Protein AF-A0A133VNL1-F1 (afdb_monomer)

Structure (mmCIF, N/CA/C/O backbone):
data_AF-A0A133VNL1-F1
#
_entry.id   AF-A0A133VNL1-F1
#
loop_
_atom_site.group_PDB
_atom_site.id
_atom_site.type_symbol
_atom_site.label_atom_id
_atom_site.label_alt_id
_atom_site.label_comp_id
_atom_site.label_asym_id
_atom_site.label_entity_id
_atom_site.label_seq_id
_atom_site.pdbx_PDB_ins_code
_atom_site.Cartn_x
_atom_site.Cartn_y
_atom_site.Cartn_z
_atom_site.occupancy
_atom_site.B_iso_or_equiv
_atom_site.auth_seq_id
_atom_site.auth_comp_id
_atom_site.auth_asym_id
_atom_site.auth_atom_id
_atom_site.pdbx_PDB_model_num
ATOM 1 N N . PRO A 1 1 ? 0.279 -0.899 -24.024 1.00 41.75 1 PRO A N 1
ATOM 2 C CA . PRO A 1 1 ? 0.258 0.396 -23.293 1.00 41.75 1 PRO A CA 1
ATOM 3 C C . PRO A 1 1 ? 1.659 1.024 -23.299 1.00 41.75 1 PRO A C 1
ATOM 5 O O . PRO A 1 1 ? 2.573 0.430 -22.749 1.00 41.75 1 PRO A O 1
ATOM 8 N N . LYS A 1 2 ? 1.846 2.166 -23.974 1.00 50.94 2 LYS A N 1
ATOM 9 C CA . LYS A 1 2 ? 3.178 2.744 -24.231 1.00 50.94 2 LYS A CA 1
ATOM 10 C C . LYS A 1 2 ? 3.803 3.305 -22.942 1.00 50.94 2 LYS A C 1
ATOM 12 O O . LYS A 1 2 ? 3.209 4.191 -22.327 1.00 50.94 2 LYS A O 1
ATOM 17 N N . GLY A 1 3 ? 4.975 2.804 -22.541 1.00 67.00 3 GLY A N 1
ATOM 18 C CA . GLY A 1 3 ? 5.764 3.376 -21.443 1.00 67.00 3 GLY A CA 1
ATOM 19 C C . GLY A 1 3 ? 6.794 2.412 -20.838 1.00 67.00 3 GLY A C 1
ATOM 20 O O . GLY A 1 3 ? 6.399 1.431 -20.219 1.00 67.00 3 GLY A O 1
ATOM 21 N N . PHE A 1 4 ? 8.091 2.735 -20.909 1.00 74.38 4 PHE A N 1
ATOM 22 C CA . PHE A 1 4 ? 9.217 1.918 -20.419 1.00 74.38 4 PHE A CA 1
ATOM 23 C C . PHE A 1 4 ? 9.026 1.426 -18.979 1.00 74.38 4 PHE A C 1
ATOM 25 O O . PHE A 1 4 ? 9.258 0.260 -18.698 1.00 74.38 4 PHE A O 1
ATOM 32 N N . ILE A 1 5 ? 8.554 2.283 -18.060 1.00 75.81 5 ILE A N 1
ATOM 33 C CA . ILE A 1 5 ? 8.345 1.887 -16.652 1.00 75.81 5 ILE A CA 1
ATOM 34 C C . ILE A 1 5 ? 7.278 0.799 -16.537 1.00 75.81 5 ILE A C 1
ATOM 36 O O . ILE A 1 5 ? 7.427 -0.095 -15.715 1.00 75.81 5 ILE A O 1
ATOM 40 N N . LYS A 1 6 ? 6.196 0.884 -17.321 1.00 78.62 6 LYS A N 1
ATOM 41 C CA . LYS A 1 6 ? 5.112 -0.103 -17.266 1.00 78.62 6 LYS A CA 1
ATOM 42 C C . LYS A 1 6 ? 5.580 -1.452 -17.799 1.00 78.62 6 LYS A C 1
ATOM 44 O O . LYS A 1 6 ? 5.283 -2.469 -17.190 1.00 78.62 6 LYS A O 1
ATOM 49 N N . GLU A 1 7 ? 6.314 -1.436 -18.907 1.00 79.38 7 GLU A N 1
ATOM 50 C CA . GLU A 1 7 ? 6.841 -2.648 -19.540 1.00 79.38 7 GLU A CA 1
ATOM 51 C C . GLU A 1 7 ? 7.913 -3.306 -18.666 1.00 79.38 7 GLU A C 1
ATOM 53 O O . GLU A 1 7 ? 7.772 -4.470 -18.313 1.00 79.38 7 GLU A O 1
ATOM 58 N N . TRP A 1 8 ? 8.893 -2.537 -18.180 1.00 85.56 8 TRP A N 1
ATOM 59 C CA . TRP A 1 8 ? 9.878 -3.037 -17.218 1.00 85.56 8 TRP A CA 1
ATOM 60 C C . TRP A 1 8 ? 9.223 -3.578 -15.944 1.00 85.56 8 TRP A C 1
ATOM 62 O O . TRP A 1 8 ? 9.607 -4.637 -15.458 1.00 85.56 8 TRP A O 1
ATOM 72 N N . LEU A 1 9 ? 8.228 -2.868 -15.396 1.00 86.62 9 LEU A N 1
ATOM 73 C CA . LEU A 1 9 ? 7.527 -3.333 -14.206 1.00 86.62 9 LEU A CA 1
ATOM 74 C C . LEU A 1 9 ? 6.887 -4.690 -14.481 1.00 86.62 9 LEU A C 1
ATOM 76 O O . LEU A 1 9 ? 7.091 -5.601 -13.698 1.00 86.62 9 LEU A O 1
ATOM 80 N N . ARG A 1 10 ? 6.169 -4.845 -15.593 1.00 85.25 10 ARG A N 1
ATOM 81 C CA . ARG A 1 10 ? 5.532 -6.108 -15.975 1.00 85.25 10 ARG A CA 1
ATOM 82 C C . ARG A 1 10 ? 6.535 -7.259 -16.081 1.00 85.25 10 ARG A C 1
ATOM 84 O O . ARG A 1 10 ? 6.276 -8.331 -15.537 1.00 85.25 10 ARG A O 1
ATOM 91 N N . ASP A 1 11 ? 7.680 -7.014 -16.709 1.00 86.50 11 ASP A N 1
ATOM 92 C CA . ASP A 1 11 ? 8.710 -8.033 -16.922 1.00 86.50 11 ASP A CA 1
ATOM 93 C C . ASP A 1 11 ? 9.431 -8.417 -15.616 1.00 86.50 11 ASP A C 1
ATOM 95 O O . ASP A 1 11 ? 9.677 -9.597 -15.357 1.00 86.50 11 ASP A O 1
ATOM 99 N N . SER A 1 12 ? 9.734 -7.439 -14.755 1.00 87.25 12 SER A N 1
ATOM 100 C CA . SER A 1 12 ? 10.480 -7.665 -13.508 1.00 87.25 12 SER A CA 1
ATOM 101 C C . SER A 1 12 ? 9.595 -8.023 -12.306 1.00 87.25 12 SER A C 1
ATOM 103 O O . SER A 1 12 ? 10.086 -8.642 -11.359 1.00 87.25 12 SER A O 1
ATOM 105 N N . PHE A 1 13 ? 8.302 -7.675 -12.304 1.00 89.81 13 PHE A N 1
ATOM 106 C CA . PHE A 1 13 ? 7.452 -7.726 -11.106 1.00 89.81 13 PHE A CA 1
ATOM 107 C C . PHE A 1 13 ? 7.367 -9.122 -10.498 1.00 89.81 13 PHE A C 1
ATOM 109 O O . PHE A 1 13 ? 7.667 -9.283 -9.320 1.00 89.81 13 PHE A O 1
ATOM 116 N N . MET A 1 14 ? 6.971 -10.134 -11.278 1.00 88.56 14 MET A N 1
ATOM 117 C CA . MET A 1 14 ? 6.769 -11.487 -10.740 1.00 88.56 14 MET A CA 1
ATOM 118 C C . MET A 1 14 ? 8.083 -12.138 -10.316 1.00 88.56 14 MET A C 1
ATOM 120 O O . MET A 1 14 ? 8.115 -12.854 -9.319 1.00 88.56 14 MET A O 1
ATOM 124 N N . LYS A 1 15 ? 9.174 -11.853 -11.035 1.00 89.31 15 LYS A N 1
ATOM 125 C CA . LYS A 1 15 ? 10.513 -12.330 -10.682 1.00 89.31 15 LYS A CA 1
ATOM 126 C C . LYS A 1 15 ? 10.922 -11.803 -9.305 1.00 89.31 15 LYS A C 1
ATOM 128 O O . LYS A 1 15 ? 11.225 -12.594 -8.418 1.00 89.31 15 LYS A O 1
ATOM 133 N N . VAL A 1 16 ? 10.860 -10.484 -9.117 1.00 88.19 16 VAL A N 1
ATOM 134 C CA . VAL A 1 16 ? 11.240 -9.844 -7.850 1.00 88.19 16 VAL A CA 1
ATOM 135 C C . VAL A 1 16 ? 10.249 -10.178 -6.739 1.00 88.19 16 VAL A C 1
ATOM 137 O O . VAL A 1 16 ? 10.651 -10.400 -5.601 1.00 88.19 16 VAL A O 1
ATOM 140 N N . TYR A 1 17 ? 8.955 -10.273 -7.047 1.00 88.38 17 TYR A N 1
ATOM 141 C CA . TYR A 1 17 ? 7.956 -10.684 -6.068 1.00 88.38 17 TYR A CA 1
ATOM 142 C C . TYR A 1 17 ? 8.258 -12.081 -5.532 1.00 88.38 17 TYR A C 1
ATOM 144 O O . TYR A 1 17 ? 8.319 -12.248 -4.319 1.00 88.38 17 TYR A O 1
ATOM 152 N N . ASN A 1 18 ? 8.496 -13.067 -6.399 1.00 86.50 18 ASN A N 1
ATOM 153 C CA . ASN A 1 18 ? 8.783 -14.440 -5.977 1.00 86.50 18 ASN A CA 1
ATOM 154 C C . ASN A 1 18 ? 10.075 -14.538 -5.156 1.00 86.50 18 ASN A C 1
ATOM 156 O O . ASN A 1 18 ? 10.116 -15.290 -4.185 1.00 86.50 18 ASN A O 1
ATOM 160 N N . GLU A 1 19 ? 11.094 -13.753 -5.507 1.00 85.62 19 GLU A N 1
ATOM 161 C CA . GLU A 1 19 ? 12.348 -13.674 -4.756 1.00 85.62 19 GLU A CA 1
ATOM 162 C C . GLU A 1 19 ? 12.134 -13.107 -3.345 1.00 85.62 19 GLU A C 1
ATOM 164 O O . GLU A 1 19 ? 12.573 -13.699 -2.363 1.00 85.62 19 GLU A O 1
ATOM 169 N N . VAL A 1 20 ? 11.409 -11.992 -3.224 1.00 83.38 20 VAL A N 1
ATOM 170 C CA . VAL A 1 20 ? 11.221 -11.292 -1.942 1.00 83.38 20 VAL A CA 1
ATOM 171 C C . VAL A 1 20 ? 10.161 -11.957 -1.055 1.00 83.38 20 VAL A C 1
ATOM 173 O O . VAL A 1 20 ? 10.221 -11.843 0.166 1.00 83.38 20 VAL A O 1
ATOM 176 N N . SER A 1 21 ? 9.189 -12.647 -1.650 1.00 79.44 21 SER A N 1
ATOM 177 C CA . SER A 1 21 ? 8.087 -13.310 -0.937 1.00 79.44 21 SER A CA 1
ATOM 178 C C . SER A 1 21 ? 8.338 -14.789 -0.633 1.00 79.44 21 SER A C 1
ATOM 180 O O . SER A 1 21 ? 7.431 -15.446 -0.127 1.00 79.44 21 SER A O 1
ATOM 182 N N . GLU A 1 22 ? 9.505 -15.346 -0.977 1.00 79.56 22 GLU A N 1
ATOM 183 C CA . GLU A 1 22 ? 9.747 -16.799 -0.966 1.00 79.56 22 GLU A CA 1
ATOM 184 C C . GLU A 1 22 ? 8.630 -17.584 -1.690 1.00 79.56 22 GLU A C 1
ATOM 186 O O . GLU A 1 22 ? 8.010 -18.494 -1.134 1.00 79.56 22 GLU A O 1
ATOM 191 N N . ASN A 1 23 ? 8.339 -17.210 -2.940 1.00 79.81 23 ASN A N 1
ATOM 192 C CA . ASN A 1 23 ? 7.229 -17.744 -3.746 1.00 79.81 23 ASN A CA 1
ATOM 193 C C . ASN A 1 23 ? 5.836 -17.552 -3.109 1.00 79.81 23 ASN A C 1
ATOM 195 O O . ASN A 1 23 ? 4.974 -18.427 -3.197 1.00 79.81 23 ASN A O 1
ATOM 199 N N . GLY A 1 24 ? 5.605 -16.404 -2.472 1.00 72.25 24 GLY A N 1
ATOM 200 C CA . GLY A 1 24 ? 4.315 -16.031 -1.888 1.00 72.25 24 GLY A CA 1
ATOM 201 C C . GLY A 1 24 ? 4.077 -16.545 -0.467 1.00 72.25 24 GLY A C 1
ATOM 202 O O . GLY A 1 24 ? 2.956 -16.435 0.024 1.00 72.25 24 GLY A O 1
ATOM 203 N N . ARG A 1 25 ? 5.097 -17.096 0.204 1.00 67.81 25 ARG A N 1
ATOM 204 C CA . ARG A 1 25 ? 5.016 -17.489 1.622 1.00 67.81 25 ARG A CA 1
ATOM 205 C C . ARG A 1 25 ? 5.015 -16.290 2.563 1.00 67.81 25 ARG A C 1
ATOM 207 O O . ARG A 1 25 ? 4.391 -16.348 3.617 1.00 67.81 25 ARG A O 1
ATOM 214 N N . LEU A 1 26 ? 5.723 -15.228 2.191 1.00 68.69 26 LEU A N 1
ATOM 215 C CA . LEU A 1 26 ? 5.883 -14.023 2.993 1.00 68.69 26 LEU A CA 1
ATOM 216 C C . LEU A 1 26 ? 5.160 -12.840 2.352 1.00 68.69 26 LEU A C 1
ATOM 218 O O . LEU A 1 26 ? 5.163 -12.650 1.133 1.00 68.69 26 LEU A O 1
ATOM 222 N N . THR A 1 27 ? 4.569 -11.999 3.194 1.00 71.31 27 THR A N 1
ATOM 223 C CA . THR A 1 27 ? 3.992 -10.723 2.772 1.00 71.31 27 THR A CA 1
ATOM 224 C C . THR A 1 27 ? 5.096 -9.737 2.410 1.00 71.31 27 THR A C 1
ATOM 226 O O . THR A 1 27 ? 6.066 -9.598 3.155 1.00 71.31 27 THR A O 1
ATOM 229 N N . VAL A 1 28 ? 4.929 -8.994 1.313 1.00 75.00 28 VAL A N 1
ATOM 230 C CA . VAL A 1 28 ? 5.943 -8.039 0.844 1.00 75.00 28 VAL A CA 1
ATOM 231 C C . VAL A 1 28 ? 5.443 -6.595 0.977 1.00 75.00 28 VAL A C 1
ATOM 233 O O . VAL A 1 28 ? 4.491 -6.208 0.292 1.00 75.00 28 VAL A O 1
ATOM 236 N N . PRO A 1 29 ? 6.087 -5.760 1.814 1.00 79.62 29 PRO A N 1
ATOM 237 C CA . PRO A 1 29 ? 5.811 -4.329 1.875 1.00 79.62 29 PRO A CA 1
ATOM 238 C C . PRO A 1 29 ? 6.309 -3.578 0.631 1.00 79.62 29 PRO A C 1
ATOM 240 O O . PRO A 1 29 ? 7.394 -3.839 0.112 1.00 79.62 29 PRO A O 1
ATOM 243 N N . MET A 1 30 ? 5.580 -2.541 0.222 1.00 81.12 30 MET A N 1
ATOM 244 C CA . MET A 1 30 ? 5.855 -1.699 -0.948 1.00 81.12 30 MET A CA 1
ATOM 245 C C . MET A 1 30 ? 7.229 -1.043 -0.871 1.00 81.12 30 MET A C 1
ATOM 247 O O . MET A 1 30 ? 7.927 -0.945 -1.875 1.00 81.12 30 MET A O 1
ATOM 251 N N . GLN A 1 31 ? 7.649 -0.619 0.320 1.00 76.88 31 GLN A N 1
ATOM 252 C CA . GLN A 1 31 ? 8.971 -0.037 0.513 1.00 76.88 31 GLN A CA 1
ATOM 253 C C . GLN A 1 31 ? 10.092 -1.063 0.316 1.00 76.88 31 GLN A C 1
ATOM 255 O O . GLN A 1 31 ? 11.094 -0.735 -0.315 1.00 76.88 31 GLN A O 1
ATOM 260 N N . GLN A 1 32 ? 9.921 -2.298 0.795 1.00 79.62 32 GLN A N 1
ATOM 261 C CA . GLN A 1 32 ? 10.887 -3.372 0.559 1.00 79.62 32 GLN A CA 1
ATOM 262 C C . GLN A 1 32 ? 10.936 -3.722 -0.930 1.00 79.62 32 GLN A C 1
ATOM 264 O O . GLN A 1 32 ? 12.015 -3.747 -1.518 1.00 79.62 32 GLN A O 1
ATOM 269 N N . PHE A 1 33 ? 9.768 -3.868 -1.558 1.00 86.88 33 PHE A 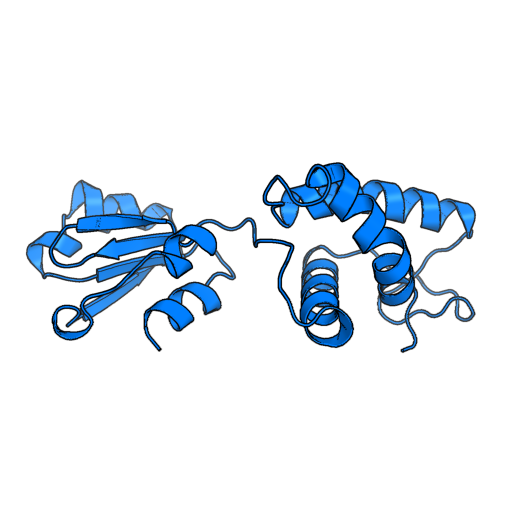N 1
ATOM 270 C CA . PHE A 1 33 ? 9.648 -4.103 -2.994 1.00 86.88 33 PHE A CA 1
ATOM 271 C C . PHE A 1 33 ? 10.333 -2.999 -3.816 1.00 86.88 33 PHE A C 1
ATOM 273 O O . PHE A 1 33 ? 11.117 -3.278 -4.718 1.00 86.88 33 PHE A O 1
ATOM 280 N N . TRP A 1 34 ? 10.125 -1.731 -3.450 1.00 85.00 34 TRP A N 1
ATOM 281 C CA . TRP A 1 34 ? 10.787 -0.578 -4.060 1.00 85.00 34 TRP A CA 1
ATOM 282 C C . TRP A 1 34 ? 12.313 -0.638 -3.952 1.00 85.00 34 TRP A C 1
ATOM 284 O O . TRP A 1 34 ? 13.005 -0.342 -4.928 1.00 85.00 34 TRP A O 1
ATOM 294 N N . TYR A 1 35 ? 12.856 -0.994 -2.786 1.00 84.38 35 TYR A N 1
ATOM 295 C CA . TYR A 1 35 ? 14.305 -1.036 -2.593 1.00 84.38 35 TYR A CA 1
ATOM 296 C C . TYR A 1 35 ? 14.991 -2.124 -3.416 1.00 84.38 35 TYR A C 1
ATOM 298 O O . TYR A 1 35 ? 16.134 -1.906 -3.807 1.00 84.38 35 TYR A O 1
ATOM 306 N N . VAL A 1 36 ? 14.305 -3.230 -3.716 1.00 87.81 36 VAL A N 1
ATOM 307 C CA . VAL A 1 36 ? 14.828 -4.305 -4.578 1.00 87.81 36 VAL A CA 1
ATOM 308 C C . VAL A 1 36 ? 14.648 -3.967 -6.059 1.00 87.81 36 VAL A C 1
ATOM 310 O O . VAL A 1 36 ? 15.569 -4.119 -6.857 1.00 87.81 36 VAL A O 1
ATOM 313 N N . MET A 1 37 ? 13.496 -3.406 -6.424 1.00 87.31 37 MET A N 1
ATOM 314 C CA . MET A 1 37 ? 13.192 -3.018 -7.803 1.00 87.31 37 MET A CA 1
ATOM 315 C C . MET A 1 37 ? 14.027 -1.823 -8.283 1.00 87.31 37 MET A C 1
ATOM 317 O O . MET A 1 37 ? 14.327 -1.693 -9.465 1.00 87.31 37 MET A O 1
ATOM 321 N N . ARG A 1 38 ? 14.421 -0.906 -7.394 1.00 84.56 38 ARG A N 1
ATOM 322 C CA . ARG A 1 38 ? 15.150 0.311 -7.784 1.00 84.56 38 ARG A CA 1
ATOM 323 C C . ARG A 1 38 ? 16.557 0.032 -8.353 1.00 84.56 38 ARG A C 1
ATOM 325 O O . ARG A 1 38 ? 16.909 0.702 -9.324 1.00 84.56 38 ARG A O 1
ATOM 332 N N . PRO A 1 39 ? 17.385 -0.857 -7.775 1.00 83.94 39 PRO A N 1
ATOM 333 C CA . PRO A 1 39 ? 18.624 -1.326 -8.396 1.00 83.94 39 PRO A CA 1
ATOM 334 C C . PRO A 1 39 ? 18.397 -2.014 -9.744 1.00 83.94 39 PRO A C 1
ATOM 336 O O . PRO A 1 39 ? 19.043 -1.620 -10.710 1.00 83.94 39 PRO A O 1
ATOM 339 N N . ASP A 1 40 ? 17.434 -2.937 -9.837 1.00 83.69 40 ASP A N 1
ATOM 340 C CA . ASP A 1 40 ? 17.088 -3.635 -11.089 1.00 83.69 40 ASP A CA 1
ATOM 341 C C . ASP A 1 40 ? 16.689 -2.645 -12.199 1.00 83.69 40 ASP A C 1
ATOM 343 O O . ASP A 1 40 ? 17.173 -2.715 -13.330 1.00 83.69 40 ASP A O 1
ATOM 347 N N . PHE A 1 41 ? 15.905 -1.621 -11.846 1.00 81.94 41 PHE A N 1
ATOM 348 C CA . PHE A 1 41 ? 15.566 -0.520 -12.747 1.00 81.94 41 PHE A CA 1
ATOM 349 C C . PHE A 1 41 ? 16.804 0.233 -13.243 1.00 81.94 41 PHE A C 1
ATOM 351 O O . PHE A 1 41 ? 16.866 0.632 -14.406 1.00 81.94 41 PHE A O 1
ATOM 358 N N . LYS A 1 42 ? 17.782 0.483 -12.360 1.00 78.00 42 LYS A N 1
ATOM 359 C CA . LYS A 1 42 ? 19.020 1.186 -12.721 1.00 78.00 42 LYS A CA 1
ATOM 360 C C . LYS A 1 42 ? 19.887 0.345 -13.652 1.00 78.00 42 LYS A C 1
ATOM 362 O O . LYS A 1 42 ? 20.347 0.887 -14.650 1.00 78.00 42 LYS A O 1
ATOM 367 N N . GLU A 1 43 ? 20.065 -0.941 -13.362 1.00 79.44 43 GLU A N 1
ATOM 368 C CA . GLU A 1 43 ? 20.847 -1.847 -14.209 1.00 79.44 43 GLU A CA 1
ATOM 369 C C . GLU A 1 43 ? 20.205 -1.982 -15.594 1.00 79.44 43 GLU A C 1
ATOM 371 O O . GLU A 1 43 ? 20.863 -1.801 -16.619 1.00 79.44 43 GLU A O 1
ATOM 376 N N . THR A 1 44 ? 18.888 -2.200 -15.628 1.00 75.00 44 THR A N 1
ATOM 377 C CA . THR A 1 44 ? 18.117 -2.252 -16.873 1.00 75.00 44 THR A CA 1
ATOM 378 C C . THR A 1 44 ? 18.286 -0.943 -17.648 1.00 75.00 44 THR A C 1
ATOM 380 O O . THR A 1 44 ? 18.615 -0.947 -18.830 1.00 75.00 44 THR A O 1
ATOM 383 N N . LYS A 1 45 ? 18.166 0.211 -16.982 1.00 70.50 45 LYS A N 1
ATOM 384 C CA . LYS A 1 45 ? 18.386 1.525 -17.603 1.00 70.50 45 LYS A CA 1
ATOM 385 C C . LYS A 1 45 ? 19.788 1.675 -18.211 1.00 70.50 45 LYS A C 1
ATOM 387 O O . LYS A 1 45 ? 19.904 2.216 -19.311 1.00 70.50 45 LYS A O 1
ATOM 392 N N . GLU A 1 46 ? 20.834 1.268 -17.497 1.00 69.94 46 GLU A N 1
ATOM 393 C CA . GLU A 1 46 ? 22.224 1.372 -17.958 1.00 69.94 46 GLU A CA 1
ATOM 394 C C . GLU A 1 46 ? 22.477 0.480 -19.173 1.00 69.94 46 GLU A C 1
ATOM 396 O O . GLU A 1 46 ? 23.046 0.947 -20.159 1.00 69.94 46 GLU A O 1
ATOM 401 N N . ARG A 1 47 ? 21.948 -0.750 -19.155 1.00 71.25 47 ARG A N 1
ATOM 402 C CA . ARG A 1 47 ? 22.044 -1.706 -20.266 1.00 71.25 47 ARG A CA 1
ATOM 403 C C . ARG A 1 47 ? 21.455 -1.164 -21.568 1.00 71.25 47 ARG A C 1
ATOM 405 O O . ARG A 1 47 ? 21.999 -1.418 -22.637 1.00 71.25 47 ARG A O 1
ATOM 412 N N . TYR A 1 48 ? 20.365 -0.407 -21.481 1.00 66.69 48 TYR A N 1
ATOM 413 C CA . TYR A 1 48 ? 19.691 0.146 -22.656 1.00 66.69 48 TYR A CA 1
ATOM 414 C C . TYR A 1 48 ? 20.136 1.580 -23.018 1.00 66.69 48 TYR A C 1
ATOM 416 O O . TYR A 1 48 ? 19.745 2.090 -24.064 1.00 66.69 48 TYR A O 1
ATOM 424 N N . GLY A 1 49 ? 21.011 2.215 -22.225 1.00 56.59 49 GLY A N 1
ATOM 425 C CA . GLY A 1 49 ? 21.731 3.436 -22.620 1.00 56.59 49 GLY A CA 1
ATOM 426 C C . GLY A 1 49 ? 20.927 4.740 -22.563 1.00 56.59 49 GLY A C 1
ATOM 427 O O . GLY A 1 49 ? 21.140 5.634 -23.384 1.00 56.59 49 GLY A O 1
ATOM 428 N N . TYR A 1 50 ? 20.002 4.885 -21.607 1.00 54.28 50 TYR A N 1
ATOM 429 C CA . TYR A 1 50 ? 18.991 5.941 -21.685 1.00 54.28 50 TYR A CA 1
ATOM 430 C C . TYR A 1 50 ? 18.852 6.893 -20.489 1.00 54.28 50 TYR A C 1
ATOM 432 O O . TYR A 1 50 ? 18.856 6.514 -19.318 1.00 54.28 50 TYR A O 1
ATOM 440 N N . LYS A 1 51 ? 18.600 8.167 -20.813 1.00 46.03 51 LYS A N 1
ATOM 441 C CA . LYS A 1 51 ? 18.005 9.182 -19.934 1.00 46.03 51 LYS A CA 1
ATOM 442 C C . LYS A 1 51 ? 16.502 9.174 -20.231 1.00 46.03 51 LYS A C 1
ATOM 444 O O . LYS A 1 51 ? 16.127 9.668 -21.281 1.00 46.03 51 LYS A O 1
ATOM 449 N N . TRP A 1 52 ? 15.651 8.637 -19.356 1.00 54.47 52 TRP A N 1
ATOM 450 C CA . TRP A 1 52 ? 14.231 8.366 -19.693 1.00 54.47 52 TRP A CA 1
ATOM 451 C C . TRP A 1 52 ? 13.235 8.905 -18.719 1.00 54.47 52 TRP A C 1
ATOM 453 O O . TRP A 1 52 ? 13.663 8.515 -17.647 1.00 54.47 52 TRP A O 1
ATOM 463 N N . SER A 1 53 ? 12.076 9.589 -19.064 1.00 43.06 53 SER A N 1
ATOM 464 C CA . SER A 1 53 ? 10.866 10.242 -18.396 1.00 43.06 53 SER A CA 1
ATOM 465 C C . SER A 1 53 ? 9.577 9.387 -18.321 1.00 43.06 53 SER A C 1
ATOM 467 O O . SER A 1 53 ? 9.415 8.471 -19.116 1.00 43.06 53 SER A O 1
ATOM 469 N N . CYS A 1 54 ? 8.616 9.692 -17.428 1.00 39.84 54 CYS A N 1
ATOM 470 C CA . CYS A 1 54 ? 7.472 8.823 -17.066 1.00 39.84 54 CYS A CA 1
ATOM 471 C C . CYS A 1 54 ? 6.562 8.346 -18.221 1.00 39.84 54 CYS A C 1
ATOM 473 O O . CYS A 1 54 ? 5.810 7.394 -18.017 1.00 39.84 54 CYS A O 1
ATOM 475 N N . ASN A 1 55 ? 6.627 9.000 -19.387 1.00 49.28 55 ASN A N 1
ATOM 476 C CA . ASN A 1 55 ? 5.794 8.752 -20.577 1.00 49.28 55 ASN A CA 1
ATOM 477 C C . ASN A 1 55 ? 6.591 8.215 -21.780 1.00 49.28 55 ASN A C 1
ATOM 479 O O . ASN A 1 55 ? 6.121 8.242 -22.914 1.00 49.28 55 ASN A O 1
ATOM 483 N N . SER A 1 56 ? 7.824 7.791 -21.549 1.00 53.09 56 SER A N 1
ATOM 484 C CA . SER A 1 56 ? 8.756 7.426 -22.608 1.00 53.09 56 SER A CA 1
ATOM 485 C C . SER A 1 56 ? 8.542 6.002 -23.115 1.00 53.09 56 SER A C 1
ATOM 487 O O . SER A 1 56 ? 8.358 5.107 -22.300 1.00 53.09 56 SER A O 1
ATOM 489 N N . SER A 1 57 ? 8.607 5.773 -24.428 1.00 54.00 57 SER A N 1
ATOM 490 C CA . SER A 1 57 ? 8.675 4.425 -25.031 1.00 54.00 57 SER A CA 1
ATOM 491 C C . SER A 1 57 ? 10.127 4.043 -25.324 1.00 54.00 57 SER A C 1
ATOM 493 O O . SER A 1 57 ? 10.978 4.925 -25.295 1.00 54.00 57 SER A O 1
ATOM 495 N N . TRP A 1 58 ? 10.419 2.777 -25.643 1.00 53.66 58 TRP A N 1
ATOM 496 C CA . TRP A 1 58 ? 11.761 2.338 -26.066 1.00 53.66 58 TRP A CA 1
ATOM 497 C C . TRP A 1 58 ? 12.349 3.166 -27.226 1.00 53.66 58 TRP A C 1
ATOM 499 O O . TRP A 1 58 ? 13.571 3.278 -27.336 1.00 53.66 58 TRP A O 1
ATOM 509 N N . ASP A 1 59 ? 11.485 3.801 -28.026 1.00 52.91 59 ASP A N 1
ATOM 510 C CA . ASP A 1 59 ? 11.829 4.535 -29.244 1.00 52.91 59 ASP A CA 1
ATOM 511 C C . ASP A 1 59 ? 12.062 6.065 -29.061 1.00 52.91 59 ASP A C 1
ATOM 513 O O . ASP A 1 59 ? 12.750 6.657 -29.889 1.00 52.91 59 ASP A O 1
ATOM 517 N N . ASP A 1 60 ? 11.564 6.743 -28.002 1.00 54.12 60 ASP A N 1
ATOM 518 C CA . ASP A 1 60 ? 11.523 8.240 -27.899 1.00 54.12 60 ASP A CA 1
ATOM 519 C C . ASP A 1 60 ? 12.308 8.889 -26.722 1.00 54.12 60 ASP A C 1
ATOM 521 O O . ASP A 1 60 ? 11.729 9.435 -25.780 1.00 54.12 60 ASP A O 1
ATOM 525 N N . LYS A 1 61 ? 13.644 8.845 -26.796 1.00 51.28 61 LYS A N 1
ATOM 526 C CA . LYS A 1 61 ? 14.697 9.106 -25.770 1.00 51.28 61 LYS A CA 1
ATOM 527 C C . LYS A 1 61 ? 14.628 10.467 -25.026 1.00 51.28 61 LYS A C 1
ATOM 529 O O . LYS A 1 61 ? 15.264 11.425 -25.455 1.00 51.28 61 LYS A O 1
ATOM 534 N N . LYS A 1 62 ? 13.955 10.569 -23.860 1.00 51.16 62 LYS A N 1
ATOM 535 C CA . LYS A 1 62 ? 13.838 11.806 -23.011 1.00 51.16 62 LYS A CA 1
ATOM 536 C C . LYS A 1 62 ? 13.983 11.542 -21.501 1.00 51.16 62 LYS A C 1
ATOM 538 O O . LYS A 1 62 ? 13.344 10.606 -21.098 1.00 51.16 62 LYS A O 1
ATOM 543 N N . PRO A 1 63 ? 14.602 12.365 -20.619 1.00 48.88 63 PRO A N 1
ATOM 544 C CA . PRO A 1 63 ? 14.955 12.087 -19.183 1.00 48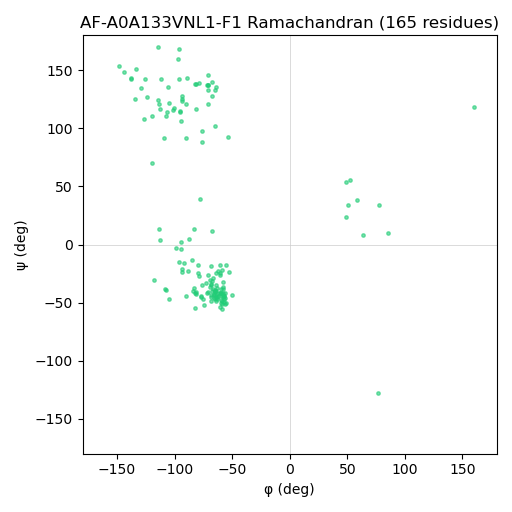.88 63 PRO A CA 1
ATOM 545 C C . PRO A 1 63 ? 13.826 11.909 -18.109 1.00 48.88 63 PRO A C 1
ATOM 547 O O . PRO A 1 63 ? 12.894 12.697 -18.083 1.00 48.88 63 PRO A O 1
ATOM 550 N N . LEU A 1 64 ? 13.943 10.961 -17.144 1.00 60.84 64 LEU A N 1
ATOM 551 C CA . LEU A 1 64 ? 13.029 10.542 -15.997 1.00 60.84 64 LEU A CA 1
ATOM 552 C C . LEU A 1 64 ? 14.020 10.460 -14.857 1.00 60.84 64 LEU A C 1
ATOM 554 O O . LEU A 1 64 ? 15.130 9.913 -14.948 1.00 60.84 64 LEU A O 1
ATOM 558 N N . THR A 1 65 ? 13.409 10.714 -13.723 1.00 62.09 65 THR A N 1
ATOM 559 C CA . THR A 1 65 ? 13.679 9.991 -12.505 1.00 62.09 65 THR A CA 1
ATOM 560 C C . THR A 1 65 ? 12.519 9.033 -12.215 1.00 62.09 65 THR A C 1
ATOM 562 O O . THR A 1 65 ? 11.358 9.441 -12.303 1.00 62.09 65 THR A O 1
ATOM 565 N N . LEU A 1 66 ? 12.801 7.780 -11.840 1.00 70.19 66 LEU A N 1
ATOM 566 C CA . LEU A 1 66 ? 11.780 6.917 -11.241 1.00 70.19 66 LEU A CA 1
ATOM 567 C C . LEU A 1 66 ? 11.392 7.536 -9.896 1.00 70.19 66 LEU A C 1
ATOM 569 O O . LEU A 1 66 ? 12.151 7.475 -8.927 1.00 70.19 66 LEU A O 1
ATOM 573 N N . LYS A 1 67 ? 10.244 8.212 -9.862 1.00 77.62 67 LYS A N 1
ATOM 574 C CA . LYS A 1 67 ? 9.685 8.772 -8.631 1.00 77.62 67 LYS A CA 1
ATOM 575 C C . LYS A 1 67 ? 8.949 7.669 -7.882 1.00 77.62 67 LYS A C 1
ATOM 577 O O . LYS A 1 67 ? 8.212 6.898 -8.495 1.00 77.62 67 LYS A O 1
ATOM 582 N N . ARG A 1 68 ? 9.117 7.635 -6.559 1.00 74.56 68 ARG A N 1
ATOM 583 C CA . ARG A 1 68 ? 8.487 6.639 -5.682 1.00 74.56 68 ARG A CA 1
ATOM 584 C C . ARG A 1 68 ? 6.963 6.627 -5.840 1.00 74.56 68 ARG A C 1
ATOM 586 O O . ARG A 1 68 ? 6.383 5.572 -6.061 1.00 74.56 68 ARG A O 1
ATOM 593 N N . ASP A 1 69 ? 6.336 7.801 -5.842 1.00 72.19 69 ASP A N 1
ATOM 594 C CA . ASP A 1 69 ? 4.874 7.920 -5.945 1.00 72.19 69 ASP A CA 1
ATOM 595 C C . ASP A 1 69 ? 4.350 7.420 -7.298 1.00 72.19 69 ASP A C 1
ATOM 597 O O . ASP A 1 69 ? 3.337 6.726 -7.377 1.00 72.19 69 ASP A O 1
ATOM 601 N N . THR A 1 70 ? 5.081 7.716 -8.378 1.00 77.69 70 THR A N 1
ATOM 602 C CA . THR A 1 70 ? 4.761 7.215 -9.718 1.00 77.69 70 THR A CA 1
ATOM 603 C C . THR A 1 70 ? 4.899 5.691 -9.788 1.00 77.69 70 THR A C 1
ATOM 605 O O . THR A 1 70 ? 4.042 5.032 -10.370 1.00 77.69 70 THR A O 1
ATOM 608 N N . PHE A 1 71 ? 5.931 5.117 -9.162 1.00 83.19 71 PHE A N 1
ATOM 609 C CA . PHE A 1 71 ? 6.114 3.667 -9.086 1.00 83.19 71 PHE A CA 1
ATOM 610 C C . PHE A 1 71 ? 4.999 2.982 -8.286 1.00 83.19 71 PHE A C 1
ATOM 612 O O . PHE A 1 71 ? 4.410 2.028 -8.786 1.00 83.19 71 PHE A O 1
ATOM 619 N N . HIS A 1 72 ? 4.635 3.504 -7.107 1.00 84.06 72 HIS A N 1
ATOM 620 C CA . HIS A 1 72 ? 3.521 2.966 -6.313 1.00 84.06 72 HIS A CA 1
ATOM 621 C C . HIS A 1 72 ? 2.218 2.938 -7.122 1.00 84.06 72 HIS A C 1
ATOM 623 O O . HIS A 1 72 ? 1.480 1.955 -7.074 1.00 84.06 72 HIS A O 1
ATOM 629 N N . LYS A 1 73 ? 1.941 4.001 -7.891 1.00 82.50 73 LYS A N 1
ATOM 630 C CA . LYS A 1 73 ? 0.773 4.057 -8.777 1.00 82.50 73 LYS A CA 1
ATOM 631 C C . LYS A 1 73 ? 0.827 2.971 -9.854 1.00 82.50 73 LYS A C 1
ATOM 633 O O . LYS A 1 73 ? -0.180 2.313 -10.085 1.00 82.50 73 LYS A O 1
ATOM 638 N N . TYR A 1 74 ? 1.978 2.762 -10.493 1.00 84.38 74 TYR A N 1
ATOM 639 C CA . TYR A 1 74 ? 2.111 1.725 -11.518 1.00 84.38 74 TYR A CA 1
ATOM 640 C C . TYR A 1 74 ? 1.986 0.309 -10.961 1.00 84.38 74 TYR A C 1
ATOM 642 O O . TYR A 1 74 ? 1.322 -0.502 -11.595 1.00 84.38 74 TYR A O 1
ATOM 650 N N . VAL A 1 75 ? 2.530 0.034 -9.772 1.00 85.38 75 VAL A N 1
ATOM 651 C CA . VAL A 1 75 ? 2.323 -1.248 -9.080 1.00 85.38 75 VAL A CA 1
ATOM 652 C C . VAL A 1 75 ? 0.837 -1.493 -8.836 1.00 85.38 75 VAL A C 1
ATOM 654 O O . VAL A 1 75 ? 0.320 -2.521 -9.254 1.00 85.38 75 VAL A O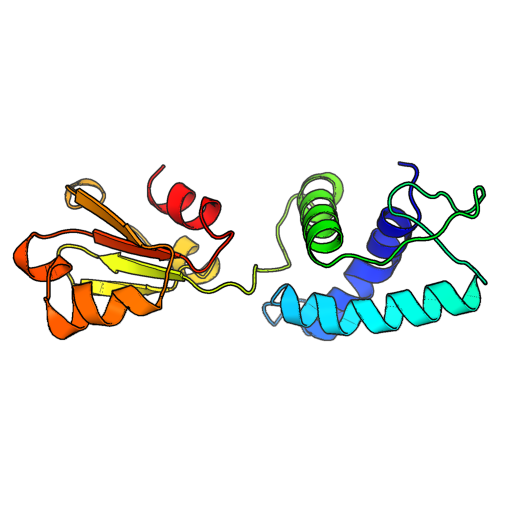 1
ATOM 657 N N . ARG A 1 76 ? 0.123 -0.519 -8.258 1.00 83.94 76 ARG A N 1
ATOM 658 C CA . ARG A 1 76 ? -1.319 -0.654 -7.989 1.00 83.94 76 ARG A CA 1
ATOM 659 C C . ARG A 1 76 ? -2.135 -0.874 -9.261 1.00 83.94 76 ARG A C 1
ATOM 661 O O . ARG A 1 76 ? -3.053 -1.688 -9.269 1.00 83.94 76 ARG A O 1
ATOM 668 N N . ASN A 1 77 ? -1.816 -0.144 -10.328 1.00 84.12 77 ASN A N 1
ATOM 669 C CA . ASN A 1 77 ? -2.479 -0.330 -11.613 1.00 84.12 77 ASN A CA 1
ATOM 670 C C . ASN A 1 77 ? -2.202 -1.721 -12.185 1.00 84.12 77 ASN A C 1
ATOM 672 O O . ASN A 1 77 ? -3.135 -2.364 -12.637 1.00 84.12 77 ASN A O 1
ATOM 676 N N . TYR A 1 78 ? -0.960 -2.202 -12.123 1.00 84.81 78 TYR A N 1
ATOM 677 C CA . TYR A 1 78 ? -0.598 -3.538 -12.593 1.00 84.81 78 TYR A CA 1
ATOM 678 C C . TYR A 1 78 ? -1.324 -4.644 -11.808 1.00 84.81 78 TYR A C 1
ATOM 680 O O . TYR A 1 78 ? -1.918 -5.542 -12.401 1.00 84.81 78 TYR A O 1
ATOM 688 N N . GLU A 1 79 ? -1.371 -4.538 -10.478 1.00 84.31 79 GLU A N 1
ATOM 689 C CA . GLU A 1 79 ? -2.117 -5.466 -9.619 1.00 84.31 79 GLU A CA 1
ATOM 690 C C . GLU A 1 79 ? -3.616 -5.495 -9.948 1.00 84.31 79 GLU A C 1
ATOM 692 O O . GLU A 1 79 ? -4.219 -6.566 -10.004 1.00 84.31 79 GLU A O 1
ATOM 697 N N . LYS A 1 80 ? -4.220 -4.326 -10.197 1.00 82.62 80 LYS A N 1
ATOM 698 C CA . LYS A 1 80 ? -5.651 -4.201 -10.501 1.00 82.62 80 LYS A CA 1
ATOM 699 C C . LYS A 1 80 ? -6.002 -4.639 -11.925 1.00 82.62 80 LYS A C 1
ATOM 701 O O . LYS A 1 80 ? -6.997 -5.327 -12.112 1.00 82.62 80 LYS A O 1
ATOM 706 N N . GLU A 1 81 ? -5.237 -4.182 -12.913 1.00 83.50 81 GLU A N 1
ATOM 707 C CA . GLU A 1 81 ? -5.541 -4.348 -14.339 1.00 83.50 81 GLU A CA 1
ATOM 708 C C . GLU A 1 81 ? -5.092 -5.717 -14.871 1.00 83.50 81 GLU A C 1
ATOM 710 O O . GLU A 1 81 ? -5.796 -6.291 -15.696 1.00 83.50 81 GLU A O 1
ATOM 715 N N . GLU A 1 82 ? -3.951 -6.252 -14.412 1.00 83.50 82 GLU A N 1
ATOM 716 C CA . GLU A 1 82 ? -3.380 -7.494 -14.960 1.00 83.50 82 GLU A CA 1
ATOM 717 C C . GLU A 1 82 ? -3.504 -8.700 -14.025 1.00 83.50 82 GLU A C 1
ATOM 719 O O . GLU A 1 82 ? -3.767 -9.805 -14.493 1.00 83.50 82 GLU A O 1
ATOM 724 N N . LEU A 1 83 ? -3.323 -8.517 -12.712 1.00 81.19 83 LEU A N 1
ATOM 725 C CA . LEU A 1 83 ? -3.343 -9.640 -11.762 1.00 81.19 83 LEU A CA 1
ATOM 726 C C . LEU A 1 83 ? -4.718 -9.888 -11.132 1.00 81.19 83 LEU A C 1
ATOM 728 O O . LEU A 1 83 ? -4.971 -10.991 -10.649 1.00 81.19 83 LEU A O 1
ATOM 732 N N . GLY A 1 84 ? -5.584 -8.872 -11.082 1.00 77.12 84 GLY A N 1
ATOM 733 C CA . GLY A 1 84 ? -6.893 -8.931 -10.420 1.00 77.12 84 GLY A CA 1
ATOM 734 C C . GLY A 1 84 ? -6.828 -9.163 -8.904 1.00 77.12 84 GLY A C 1
ATOM 735 O O . GLY A 1 84 ? -7.855 -9.397 -8.273 1.00 77.12 84 GLY A O 1
ATOM 736 N N . LYS A 1 85 ? -5.633 -9.114 -8.306 1.00 77.56 85 LYS A N 1
ATOM 737 C CA . LYS A 1 85 ? -5.396 -9.332 -6.876 1.00 77.56 85 LYS A CA 1
ATOM 738 C C . LYS A 1 85 ? -4.215 -8.505 -6.391 1.00 77.56 85 LYS A C 1
ATOM 740 O O . LYS A 1 85 ? -3.296 -8.204 -7.152 1.00 77.56 85 LYS A O 1
ATOM 745 N N . ARG A 1 86 ? -4.229 -8.180 -5.100 1.00 76.06 86 ARG A N 1
ATOM 746 C CA . ARG A 1 86 ? -3.184 -7.391 -4.446 1.00 76.06 86 ARG A CA 1
ATOM 747 C C . ARG A 1 86 ? -2.139 -8.305 -3.814 1.00 76.06 86 ARG A C 1
ATOM 749 O O . ARG A 1 86 ? -2.494 -9.210 -3.068 1.00 76.06 86 ARG A O 1
ATOM 756 N N . LEU A 1 87 ? -0.869 -8.075 -4.132 1.00 79.44 87 LEU A N 1
ATOM 757 C CA . LEU A 1 87 ? 0.276 -8.866 -3.670 1.00 79.44 87 LEU A CA 1
ATOM 758 C C . LEU A 1 87 ? 1.256 -8.034 -2.832 1.00 79.44 87 LEU A C 1
ATOM 760 O O . LEU A 1 87 ? 1.907 -8.571 -1.936 1.00 79.44 87 LEU A O 1
ATOM 764 N N . ILE A 1 88 ? 1.357 -6.733 -3.113 1.00 80.06 88 ILE A N 1
ATOM 765 C CA . ILE A 1 88 ? 2.247 -5.789 -2.442 1.00 80.06 88 ILE A CA 1
ATOM 766 C C . ILE A 1 88 ? 1.448 -4.902 -1.483 1.00 80.06 88 ILE A C 1
ATOM 768 O O . ILE A 1 88 ? 0.550 -4.140 -1.866 1.00 80.06 88 ILE A O 1
ATOM 772 N N . TYR A 1 89 ? 1.826 -4.943 -0.210 1.00 71.06 89 TYR A N 1
ATOM 773 C CA . TYR A 1 89 ? 1.161 -4.197 0.858 1.00 71.06 89 TYR A CA 1
ATOM 774 C C . TYR A 1 89 ? 1.778 -2.809 1.022 1.00 71.06 89 TYR A C 1
ATOM 776 O O . TYR A 1 89 ? 2.978 -2.634 0.859 1.00 71.06 89 TYR A O 1
ATOM 784 N N . SER A 1 90 ? 0.992 -1.771 1.323 1.00 61.50 90 SER A N 1
ATOM 785 C CA . SER A 1 90 ? 1.572 -0.433 1.546 1.00 61.50 90 SER A CA 1
ATOM 786 C C . SER A 1 90 ? 2.330 -0.390 2.877 1.00 61.50 90 SER A C 1
ATOM 788 O O . SER A 1 90 ? 1.873 -0.932 3.871 1.00 61.50 90 SER A O 1
ATOM 790 N N . SER A 1 91 ? 3.510 0.231 2.883 1.00 53.84 91 SER A N 1
ATOM 791 C CA . SER A 1 91 ? 4.425 0.261 4.035 1.00 53.84 91 SER A CA 1
ATOM 792 C C . SER A 1 91 ? 4.163 1.406 5.018 1.00 53.84 91 SER A C 1
ATOM 794 O O . SER A 1 91 ? 4.942 1.604 5.948 1.00 53.84 91 SER A O 1
ATOM 796 N N . GLU A 1 92 ? 3.107 2.190 4.818 1.00 53.59 92 GLU A N 1
ATOM 797 C CA . GLU A 1 92 ? 2.751 3.261 5.743 1.00 53.59 92 GLU A CA 1
ATOM 798 C C . GLU A 1 92 ? 1.734 2.719 6.739 1.00 53.59 92 GLU A C 1
ATOM 800 O O . GLU A 1 92 ? 0.726 2.127 6.372 1.00 53.59 92 GLU A O 1
ATOM 805 N N . ARG A 1 93 ? 2.091 2.832 8.018 1.00 61.59 93 ARG A N 1
ATOM 806 C CA . ARG A 1 93 ? 1.457 2.156 9.148 1.00 61.59 93 ARG A CA 1
ATOM 807 C C . ARG A 1 93 ? 0.526 3.131 9.842 1.00 61.59 93 ARG A C 1
ATOM 809 O O . ARG A 1 93 ? 0.976 4.166 10.341 1.00 61.59 93 ARG A O 1
ATOM 816 N N . GLY A 1 94 ? -0.754 2.800 9.839 1.00 65.44 94 GLY A N 1
ATOM 817 C CA . GLY A 1 94 ? -1.741 3.392 10.721 1.00 65.44 94 GLY A CA 1
ATOM 818 C C . GLY A 1 94 ? -2.285 2.339 11.673 1.00 65.44 94 GLY A C 1
ATOM 819 O O . GLY A 1 94 ? -2.013 1.153 11.507 1.00 65.44 94 GLY A O 1
ATOM 820 N N . PHE A 1 95 ? -3.043 2.763 12.664 1.00 75.56 95 PHE A N 1
ATOM 821 C CA . PHE A 1 95 ? -3.780 1.860 13.535 1.00 75.56 95 PHE A CA 1
ATOM 822 C C . PHE A 1 95 ? -5.113 2.502 13.890 1.00 75.56 95 PHE A C 1
ATOM 824 O O . PHE A 1 95 ? -5.230 3.728 13.969 1.00 75.56 95 PHE A O 1
ATOM 831 N N . PHE A 1 96 ? -6.110 1.659 14.076 1.00 79.94 96 PHE A N 1
ATOM 832 C CA . PHE A 1 96 ? -7.394 2.000 14.640 1.00 79.94 96 PHE A CA 1
ATOM 833 C C . PHE A 1 96 ? -7.387 1.663 16.129 1.00 79.94 96 PHE A C 1
ATOM 835 O O . PHE A 1 96 ? -6.781 0.679 16.550 1.00 79.94 96 PHE A O 1
ATOM 842 N N . ILE A 1 97 ? -8.032 2.495 16.930 1.00 82.31 97 ILE A N 1
ATOM 843 C CA . ILE A 1 97 ? -8.362 2.203 18.317 1.00 82.31 97 ILE A CA 1
ATOM 844 C C . ILE A 1 97 ? -9.869 2.102 18.402 1.00 82.31 97 ILE A C 1
ATOM 846 O O . ILE A 1 97 ? -10.568 3.062 18.078 1.00 82.31 97 ILE A O 1
ATOM 850 N N . GLU A 1 98 ? -10.340 0.943 18.841 1.00 79.69 98 GLU A N 1
ATOM 851 C CA . GLU A 1 98 ? -11.755 0.687 19.076 1.00 79.69 98 GLU A CA 1
ATOM 852 C C . GLU A 1 98 ? -12.297 1.590 20.206 1.00 79.69 98 GLU A C 1
ATOM 854 O O . GLU A 1 98 ? -11.637 1.706 21.241 1.00 79.69 98 GLU A O 1
ATOM 859 N N . PRO A 1 99 ? -13.484 2.206 20.050 1.00 77.38 99 PRO A N 1
ATOM 860 C CA . PRO A 1 99 ? -14.061 3.116 21.048 1.00 77.38 99 PRO A CA 1
ATOM 861 C C . PRO A 1 99 ? -14.202 2.468 22.440 1.00 77.38 99 PRO A C 1
ATOM 863 O O . PRO A 1 99 ? -13.663 2.965 23.433 1.00 77.38 99 PRO A O 1
ATOM 866 N N . HIS A 1 100 ? -14.817 1.281 22.471 1.00 75.06 100 HIS A N 1
ATOM 867 C CA . HIS A 1 100 ? -15.213 0.580 23.697 1.00 75.06 100 HIS A CA 1
ATOM 868 C C . HIS A 1 100 ? -14.074 -0.202 24.328 1.00 75.06 100 HIS A C 1
ATOM 870 O O . HIS A 1 100 ? -13.736 -0.045 25.501 1.00 75.06 100 HIS A O 1
ATOM 876 N N . SER A 1 101 ? -13.461 -1.071 23.530 1.00 76.88 101 SER A N 1
ATOM 877 C CA . SER A 1 101 ? -12.424 -1.980 24.005 1.00 76.88 101 SER A CA 1
ATOM 878 C C . SER A 1 101 ? -11.066 -1.282 24.140 1.00 76.88 101 SER A C 1
ATOM 880 O O . SER A 1 101 ? -10.169 -1.814 24.795 1.00 76.88 101 SER A O 1
ATOM 882 N N . ASN A 1 102 ? -10.889 -0.111 23.504 1.00 77.00 102 ASN A N 1
ATOM 883 C CA . ASN A 1 102 ? -9.590 0.533 23.273 1.00 77.00 102 ASN A CA 1
ATOM 884 C C . ASN A 1 102 ? -8.547 -0.425 22.679 1.00 77.00 102 ASN A C 1
ATOM 886 O O . ASN A 1 102 ? -7.337 -0.213 22.796 1.00 77.00 102 ASN A O 1
ATOM 890 N N . ARG A 1 103 ? -9.010 -1.484 22.005 1.00 79.88 103 ARG A N 1
ATOM 891 C CA . ARG A 1 103 ? -8.142 -2.419 21.314 1.00 79.88 103 ARG A CA 1
ATOM 892 C C . ARG A 1 103 ? -7.503 -1.698 20.145 1.00 79.88 103 ARG A C 1
ATOM 894 O O . ARG A 1 103 ? -8.174 -1.082 19.317 1.00 79.88 103 ARG A O 1
ATOM 901 N N . LYS A 1 104 ? -6.182 -1.795 20.085 1.00 77.38 104 LYS A N 1
ATOM 902 C CA . LYS A 1 104 ? -5.412 -1.309 18.954 1.00 77.38 104 LYS A CA 1
ATOM 903 C C . LYS A 1 104 ? -5.448 -2.356 17.846 1.00 77.38 104 LYS A C 1
ATOM 905 O O . LYS A 1 104 ? -4.939 -3.460 18.019 1.00 77.38 104 LYS A O 1
ATOM 910 N N . VAL A 1 105 ? -6.027 -1.986 16.716 1.00 76.12 105 VAL A N 1
ATOM 911 C CA . VAL A 1 105 ? -6.051 -2.771 15.486 1.00 76.12 105 VAL A CA 1
ATOM 912 C C . VAL A 1 105 ? -5.104 -2.100 14.508 1.00 76.12 105 VAL A C 1
ATOM 914 O O . VAL A 1 105 ? -5.358 -0.992 14.040 1.00 76.12 105 VAL A O 1
ATOM 917 N N . ASP A 1 106 ? -3.977 -2.735 14.212 1.00 72.69 106 ASP A N 1
ATOM 918 C CA . ASP A 1 106 ? -3.080 -2.202 13.192 1.00 72.69 106 ASP A CA 1
ATOM 919 C C . ASP A 1 106 ? -3.789 -2.237 11.831 1.00 72.69 106 ASP A C 1
ATOM 921 O O . ASP A 1 106 ? -4.377 -3.248 11.450 1.00 72.69 106 ASP A O 1
ATOM 925 N N . LEU A 1 107 ? -3.733 -1.129 11.084 1.00 69.81 107 LEU A N 1
ATOM 926 C CA . LEU A 1 107 ? -4.365 -0.990 9.764 1.00 69.81 107 LEU A CA 1
ATOM 927 C C . LEU A 1 107 ? -3.535 -1.681 8.670 1.00 69.81 107 LEU A C 1
ATOM 929 O O . LEU A 1 107 ? -3.355 -1.164 7.566 1.00 69.81 107 LEU A O 1
ATOM 933 N N . GLU A 1 108 ? -2.981 -2.844 8.997 1.00 62.25 108 GLU A N 1
ATOM 934 C CA . GLU A 1 108 ? -2.390 -3.755 8.033 1.00 62.25 108 GLU A CA 1
ATOM 935 C C . GLU A 1 108 ? -3.517 -4.523 7.340 1.00 62.25 108 GLU A C 1
ATOM 937 O O . GLU A 1 108 ? -4.488 -4.937 7.970 1.00 62.25 108 GLU A O 1
ATOM 942 N N . THR A 1 109 ? -3.405 -4.714 6.025 1.00 57.91 109 THR A N 1
ATOM 943 C CA . THR A 1 109 ? -4.477 -5.315 5.214 1.00 57.91 109 THR A CA 1
ATOM 944 C C . THR A 1 109 ? -4.876 -6.711 5.706 1.00 57.91 109 THR A C 1
ATOM 946 O O . THR A 1 109 ? -6.043 -7.073 5.622 1.00 57.91 109 THR A O 1
ATOM 949 N N . GLU A 1 110 ? -3.941 -7.485 6.265 1.00 60.78 110 GLU A N 1
ATOM 950 C CA . GLU A 1 110 ? -4.252 -8.794 6.848 1.00 60.78 110 GLU A CA 1
ATOM 951 C C . GLU A 1 110 ? -5.039 -8.689 8.163 1.00 60.78 110 GLU A C 1
ATOM 953 O O . GLU A 1 110 ? -6.000 -9.432 8.357 1.00 60.78 110 GLU A O 1
ATOM 958 N N . SER A 1 111 ? -4.674 -7.749 9.037 1.00 59.66 111 SER A N 1
ATOM 959 C CA . SER A 1 111 ? -5.382 -7.487 10.294 1.00 59.66 111 SER A CA 1
ATOM 960 C C . SER A 1 111 ? -6.801 -6.980 10.046 1.00 59.66 111 SER A C 1
ATOM 962 O O . SER A 1 111 ? -7.719 -7.429 10.722 1.00 59.66 111 SER A O 1
ATOM 964 N N . ILE A 1 112 ? -6.990 -6.115 9.041 1.00 62.00 112 ILE A N 1
ATOM 965 C CA . ILE A 1 112 ? -8.312 -5.624 8.617 1.00 62.00 112 ILE A CA 1
ATOM 966 C C . ILE A 1 112 ? -9.170 -6.773 8.075 1.00 62.00 112 ILE A C 1
ATOM 968 O O . ILE A 1 112 ? -10.312 -6.913 8.484 1.00 62.00 112 ILE A O 1
ATOM 972 N N . ASN A 1 113 ? -8.620 -7.650 7.227 1.00 61.72 113 ASN A N 1
ATOM 973 C CA . ASN A 1 113 ? -9.376 -8.788 6.679 1.00 61.72 113 ASN A CA 1
ATOM 974 C C . ASN A 1 113 ? -9.865 -9.782 7.748 1.00 61.72 113 ASN A C 1
ATOM 976 O O . ASN A 1 113 ? -10.788 -10.550 7.492 1.00 61.72 113 ASN A O 1
ATOM 980 N N . ARG A 1 114 ? -9.215 -9.821 8.917 1.00 64.88 114 ARG A N 1
ATOM 981 C CA . ARG A 1 114 ? -9.608 -10.660 10.062 1.00 64.88 114 ARG A CA 1
ATOM 982 C C . ARG A 1 114 ? -10.398 -9.889 11.119 1.00 64.88 114 ARG A C 1
ATOM 984 O O . ARG A 1 114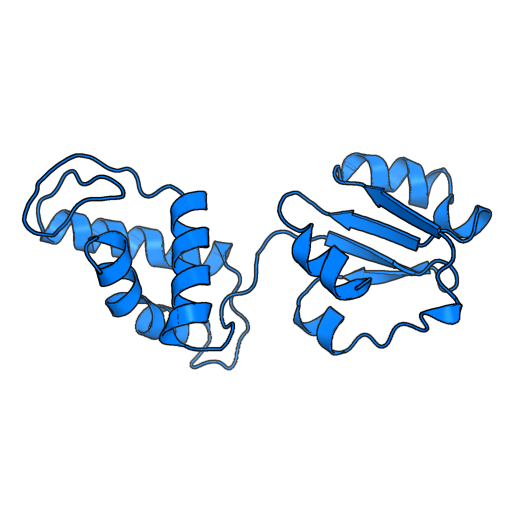 ? -10.761 -10.470 12.140 1.00 64.88 114 ARG A O 1
ATOM 991 N N . TYR A 1 115 ? -10.585 -8.588 10.926 1.00 68.44 115 TYR A N 1
ATOM 992 C CA . TYR A 1 115 ? -11.278 -7.733 11.865 1.00 68.44 115 TYR A CA 1
ATOM 993 C C . TYR A 1 115 ? -12.767 -7.714 11.534 1.00 68.44 115 TYR A C 1
ATOM 995 O O . TYR A 1 115 ? -13.152 -7.341 10.432 1.00 68.44 115 TYR A O 1
ATOM 1003 N N . ASP A 1 116 ? -13.578 -8.126 12.501 1.00 68.25 116 ASP A N 1
ATOM 1004 C CA . ASP A 1 116 ? -15.036 -8.113 12.427 1.00 68.25 116 ASP A CA 1
ATOM 1005 C C . ASP A 1 116 ? -15.543 -7.010 13.372 1.00 68.25 116 ASP A C 1
ATOM 1007 O O . ASP A 1 116 ? -15.618 -7.238 14.585 1.00 68.25 116 ASP A O 1
ATOM 1011 N N . PRO A 1 117 ? -15.732 -5.769 12.881 1.00 67.50 117 PRO A N 1
ATOM 1012 C CA . PRO A 1 117 ? -16.223 -4.682 13.712 1.00 67.50 117 PRO A CA 1
ATOM 1013 C C . PRO A 1 117 ? -17.695 -4.887 14.061 1.00 67.50 117 PRO A C 1
ATOM 1015 O O . PRO A 1 117 ? -18.533 -5.064 13.179 1.00 67.50 117 PRO A O 1
ATOM 1018 N N . ASP A 1 118 ? -18.034 -4.718 15.337 1.00 71.00 118 ASP A N 1
ATOM 1019 C CA . ASP A 1 118 ? -19.422 -4.489 15.729 1.00 71.00 118 ASP A CA 1
ATOM 1020 C C . ASP A 1 118 ? -19.803 -3.035 15.396 1.00 71.00 118 ASP A C 1
ATOM 1022 O O . ASP A 1 118 ? -19.590 -2.107 16.183 1.00 71.00 118 ASP A O 1
ATOM 1026 N N . LEU A 1 119 ? -20.281 -2.822 14.165 1.00 62.16 119 LEU A N 1
ATOM 1027 C CA . LEU A 1 119 ? -20.592 -1.498 13.612 1.00 62.16 119 LEU A CA 1
ATOM 1028 C C . LEU A 1 119 ? -21.676 -0.755 14.408 1.00 62.16 119 LEU A C 1
ATOM 1030 O O . LEU A 1 119 ? -21.684 0.475 14.402 1.00 62.16 119 LEU A O 1
ATOM 1034 N N . GLU A 1 120 ? -22.545 -1.464 15.134 1.00 65.31 120 GLU A N 1
ATOM 1035 C CA . GLU A 1 120 ? -23.580 -0.848 15.979 1.00 65.31 120 GLU A CA 1
ATOM 1036 C C . GLU A 1 120 ? -22.992 -0.119 17.194 1.00 65.31 120 GLU A C 1
ATOM 1038 O O . GLU A 1 120 ? -23.641 0.744 17.786 1.00 65.31 120 GLU A O 1
ATOM 1043 N N . GLN A 1 121 ? -21.745 -0.429 17.555 1.00 65.44 121 GLN A N 1
ATOM 1044 C CA . GLN A 1 121 ? -21.073 0.172 18.699 1.00 65.44 121 GLN A CA 1
ATOM 1045 C C . GLN A 1 121 ? -20.270 1.431 18.324 1.00 65.44 121 GLN A C 1
ATOM 1047 O O . GLN A 1 121 ? -19.911 2.221 19.197 1.00 65.44 121 GLN A O 1
ATOM 1052 N N . ILE A 1 122 ? -19.975 1.681 17.046 1.00 67.38 122 ILE A N 1
ATOM 1053 C CA . ILE A 1 122 ? -19.100 2.795 16.646 1.00 67.38 122 ILE A CA 1
ATOM 1054 C C . ILE A 1 122 ? -19.927 4.064 16.392 1.00 67.38 122 ILE A C 1
ATOM 1056 O O . ILE A 1 122 ? -20.368 4.327 15.278 1.00 67.38 122 ILE A O 1
ATOM 1060 N N . ASN A 1 123 ? -20.094 4.893 17.427 1.00 71.19 123 ASN A N 1
ATOM 1061 C CA . ASN A 1 123 ? -20.874 6.136 17.333 1.00 71.19 123 ASN A CA 1
ATOM 1062 C C . ASN A 1 123 ? -20.082 7.329 16.784 1.00 71.19 123 ASN A C 1
ATOM 1064 O O . ASN A 1 123 ? -20.614 8.145 16.034 1.00 71.19 123 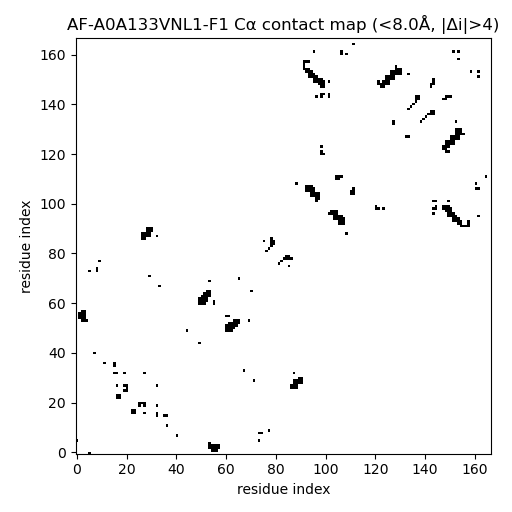ASN A O 1
ATOM 1068 N N . ASN A 1 124 ? -18.818 7.468 17.188 1.00 80.31 124 ASN A N 1
ATOM 1069 C CA . ASN A 1 124 ? -17.989 8.625 16.859 1.00 80.31 124 ASN A CA 1
ATOM 1070 C C . ASN A 1 124 ? -16.580 8.188 16.478 1.00 80.31 124 ASN A C 1
ATOM 1072 O O . ASN A 1 124 ? -16.012 7.283 17.094 1.00 80.31 124 ASN A O 1
ATOM 1076 N N . LEU A 1 125 ? -15.998 8.873 15.490 1.00 80.50 125 LEU A N 1
ATOM 1077 C CA . LEU A 1 125 ? -14.699 8.512 14.940 1.00 80.50 125 LEU A CA 1
ATOM 1078 C C . LEU A 1 125 ? -13.795 9.738 14.773 1.00 80.50 125 LEU A C 1
ATOM 1080 O O . LEU A 1 125 ? -14.160 10.725 14.136 1.00 80.50 125 LEU A O 1
ATOM 1084 N N . LEU A 1 126 ? -12.598 9.674 15.355 1.00 82.75 126 LEU A N 1
ATOM 1085 C CA . LEU A 1 126 ? -11.579 10.713 15.295 1.00 82.75 126 LEU A CA 1
ATOM 1086 C C . LEU A 1 126 ? -10.442 10.283 14.370 1.00 82.75 126 LEU A C 1
ATOM 1088 O O . LEU A 1 126 ? -9.686 9.357 14.662 1.00 82.75 126 LEU A O 1
ATOM 1092 N N . PHE A 1 127 ? -10.283 10.992 13.260 1.00 80.25 127 PHE A N 1
ATOM 1093 C CA . PHE A 1 127 ? -9.180 10.767 12.335 1.00 80.25 127 PHE A CA 1
ATOM 1094 C C . PHE A 1 127 ? -7.995 11.689 12.656 1.00 80.25 127 PHE A C 1
ATOM 1096 O O . PHE A 1 127 ? -8.136 12.911 12.694 1.00 80.25 127 PHE A O 1
ATOM 1103 N N . VAL A 1 128 ? -6.809 11.109 12.853 1.00 76.81 128 VAL A N 1
ATOM 1104 C CA . VAL A 1 128 ? -5.569 11.819 13.191 1.00 76.81 128 VAL A CA 1
ATOM 1105 C C . VAL A 1 128 ? -4.462 11.437 12.207 1.00 76.81 128 VAL A C 1
ATOM 1107 O O . VAL A 1 128 ? -3.892 10.350 12.266 1.00 76.81 128 VAL A O 1
ATOM 1110 N N . GLU A 1 129 ? -4.099 12.358 11.316 1.00 70.38 129 GLU A N 1
ATOM 1111 C CA . GLU A 1 129 ? -3.074 12.112 10.287 1.00 70.38 129 GLU A CA 1
ATOM 1112 C C . GLU A 1 129 ? -1.636 12.142 10.848 1.00 70.38 129 GLU A C 1
ATOM 1114 O O . GLU A 1 129 ? -0.732 11.417 10.427 1.00 70.38 129 GLU A O 1
ATOM 1119 N N . LYS A 1 130 ? -1.382 13.001 11.838 1.00 71.00 130 LYS A N 1
ATOM 1120 C CA . LYS A 1 130 ? -0.043 13.170 12.412 1.00 71.00 130 LYS A CA 1
ATOM 1121 C C . LYS A 1 130 ? 0.122 12.302 13.652 1.00 71.00 130 LYS A C 1
ATOM 1123 O O . LYS A 1 130 ? -0.464 12.576 14.696 1.00 71.00 130 LYS A O 1
ATOM 1128 N N . SER A 1 131 ? 1.013 11.315 13.580 1.00 65.19 131 SER A N 1
ATOM 1129 C CA . SER A 1 131 ? 1.289 10.387 14.687 1.00 65.19 131 SER A CA 1
ATOM 1130 C C . SER A 1 131 ? 1.766 11.059 15.979 1.00 65.19 131 SER A C 1
ATOM 1132 O O . SER A 1 131 ? 1.609 10.481 17.045 1.00 65.19 131 SER A O 1
ATOM 1134 N N . GLY A 1 132 ? 2.320 12.275 15.914 1.00 67.69 132 GLY A N 1
ATOM 1135 C CA . GLY A 1 132 ? 2.753 13.019 17.104 1.00 67.69 132 GLY A CA 1
ATOM 1136 C C . GLY A 1 132 ? 1.612 13.409 18.053 1.00 67.69 132 GLY A C 1
ATOM 1137 O O . GLY A 1 132 ? 1.846 13.550 19.247 1.00 67.69 132 GLY A O 1
ATOM 1138 N N . PHE A 1 133 ? 0.378 13.527 17.551 1.00 72.56 133 PHE A N 1
ATOM 1139 C CA . PHE A 1 133 ? -0.790 13.865 18.374 1.00 72.56 133 PHE A CA 1
ATOM 1140 C C . PHE A 1 133 ? -1.424 12.652 19.053 1.00 72.56 133 PHE A C 1
ATOM 1142 O O . PHE A 1 133 ? -2.221 12.827 19.967 1.00 72.56 133 PHE A O 1
ATOM 1149 N N . PHE A 1 134 ? -1.054 11.434 18.644 1.00 76.06 134 PHE A N 1
ATOM 1150 C CA . PHE A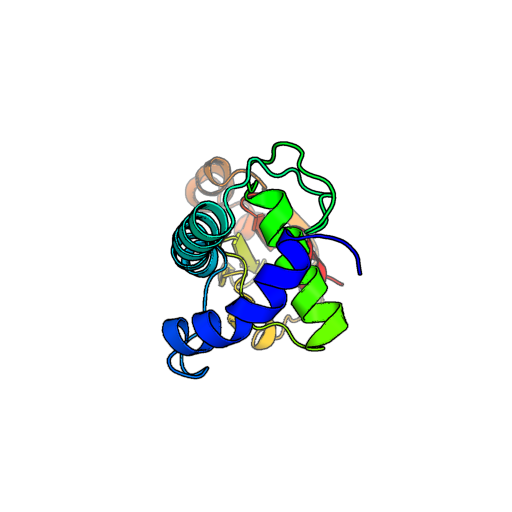 1 134 ? -1.566 10.206 19.247 1.00 76.06 134 PHE A CA 1
ATOM 1151 C C . PHE A 1 134 ? -1.329 10.178 20.757 1.00 76.06 134 PHE A C 1
ATOM 1153 O O . PHE A 1 134 ? -2.264 9.978 21.526 1.00 76.06 134 PHE A O 1
ATOM 1160 N N . LYS A 1 135 ? -0.084 10.449 21.161 1.00 75.88 135 LYS A N 1
ATOM 1161 C CA . LYS A 1 135 ? 0.317 10.475 22.563 1.00 75.88 135 LYS A CA 1
ATOM 1162 C C . LYS A 1 135 ? -0.525 11.469 23.365 1.00 75.88 135 LYS A C 1
ATOM 1164 O O . LYS A 1 135 ? -1.140 11.087 24.347 1.00 75.88 135 LYS A O 1
ATOM 1169 N N . LEU A 1 136 ? -0.667 12.697 22.868 1.00 81.00 136 LEU A N 1
ATOM 1170 C CA . LEU A 1 136 ? -1.455 13.732 23.541 1.00 81.00 136 LEU A CA 1
ATOM 1171 C C . LEU A 1 136 ? -2.938 13.354 23.683 1.00 81.00 136 LEU A C 1
ATOM 1173 O O . LEU A 1 136 ? -3.540 13.606 24.718 1.00 81.00 136 LEU A O 1
ATOM 1177 N N . ILE A 1 137 ? -3.538 12.771 22.643 1.00 80.75 137 ILE A N 1
ATOM 1178 C CA . ILE A 1 137 ? -4.986 12.511 22.572 1.00 80.75 137 ILE A CA 1
ATOM 1179 C C . ILE A 1 137 ? -5.377 11.234 23.326 1.00 80.75 137 ILE A C 1
ATOM 1181 O O . ILE A 1 137 ? -6.397 11.216 24.014 1.00 80.75 137 ILE A O 1
ATOM 1185 N N . HIS A 1 138 ? -4.591 10.168 23.181 1.00 79.06 138 HIS A N 1
ATOM 1186 C CA . HIS A 1 138 ? -4.929 8.841 23.691 1.00 79.06 138 HIS A CA 1
ATOM 1187 C C . HIS A 1 138 ? -4.144 8.463 24.945 1.00 79.06 138 HIS A C 1
ATOM 1189 O O . HIS A 1 1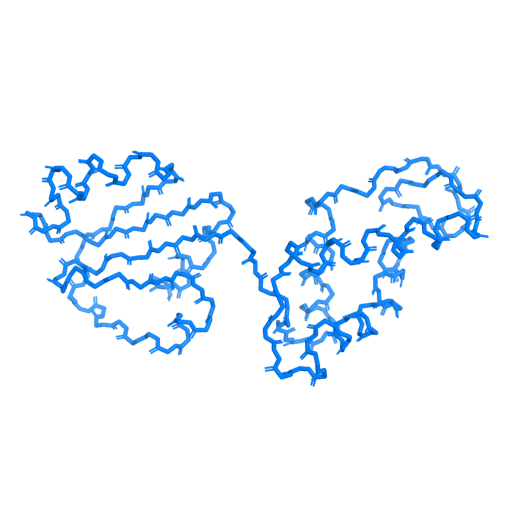38 ? -4.765 8.025 25.904 1.00 79.06 138 HIS A O 1
ATOM 1195 N N . GLU A 1 139 ? -2.822 8.658 24.970 1.00 78.00 139 GLU A N 1
ATOM 1196 C CA . GLU A 1 139 ? -2.005 8.289 26.139 1.00 78.00 139 GLU A CA 1
ATOM 1197 C C . GLU A 1 139 ? -2.148 9.314 27.275 1.00 78.00 139 GLU A C 1
ATOM 1199 O O . GLU A 1 139 ? -2.339 8.929 28.424 1.00 78.00 139 GLU A O 1
ATOM 1204 N N . ASP A 1 140 ? -2.095 10.612 26.960 1.00 82.06 140 ASP A N 1
ATOM 1205 C CA . ASP A 1 140 ? -2.082 11.674 27.971 1.00 82.06 140 ASP A CA 1
ATOM 1206 C C . ASP A 1 140 ? -3.506 12.141 28.335 1.00 82.06 140 ASP A C 1
ATOM 1208 O O . ASP A 1 140 ? -3.826 12.336 29.508 1.00 82.06 140 ASP A O 1
ATOM 1212 N N . ALA A 1 141 ? -4.380 12.342 27.340 1.00 82.88 141 ALA A N 1
ATOM 1213 C CA . ALA A 1 141 ? -5.731 12.866 27.562 1.00 82.88 141 ALA A CA 1
ATOM 1214 C C . ALA A 1 141 ? -6.823 11.787 27.676 1.00 82.88 141 ALA A C 1
ATOM 1216 O O . ALA A 1 141 ? -7.919 12.107 28.150 1.00 82.88 141 ALA A O 1
ATOM 1217 N N . GLU A 1 142 ? -6.545 10.538 27.281 1.00 83.44 142 GLU A N 1
ATOM 1218 C CA . GLU A 1 142 ? -7.486 9.403 27.281 1.00 83.44 142 GLU A CA 1
ATOM 1219 C C . GLU A 1 142 ? -8.834 9.708 26.594 1.00 83.44 142 GLU A C 1
ATOM 1221 O O . GLU A 1 142 ? -9.889 9.225 27.011 1.00 83.44 142 GLU A O 1
ATOM 1226 N N . LEU A 1 143 ? -8.835 10.542 25.546 1.00 82.94 143 LEU A N 1
ATOM 1227 C CA . LEU A 1 143 ? -10.074 11.025 24.923 1.00 82.94 143 LEU A CA 1
ATOM 1228 C C . LEU A 1 143 ? -10.901 9.899 24.294 1.00 82.94 143 LEU A C 1
ATOM 1230 O O . LEU A 1 143 ? -12.125 9.940 24.379 1.00 82.94 143 LEU A O 1
ATOM 1234 N N . THR A 1 144 ? -10.251 8.878 23.727 1.00 80.75 144 THR A N 1
ATOM 1235 C CA . THR A 1 144 ? -10.938 7.705 23.154 1.00 80.75 144 THR A CA 1
ATOM 1236 C C . THR A 1 144 ? -11.770 6.971 24.199 1.00 80.75 144 THR A C 1
ATOM 1238 O O . THR A 1 144 ? -12.887 6.568 23.913 1.00 80.75 144 THR A O 1
ATOM 1241 N N . LYS A 1 145 ? -11.263 6.872 25.433 1.00 79.81 145 LYS A N 1
ATOM 1242 C CA . LYS A 1 145 ? -11.941 6.209 26.550 1.00 79.81 145 LYS A CA 1
ATOM 1243 C C . LYS A 1 145 ? -12.986 7.104 27.210 1.00 79.81 145 LYS A C 1
ATOM 1245 O O . LYS A 1 145 ? -14.058 6.636 27.566 1.00 79.81 145 LYS A O 1
ATOM 1250 N N . LYS A 1 146 ? -12.680 8.393 27.392 1.00 83.44 146 LYS A N 1
ATOM 1251 C CA . LYS A 1 146 ? -13.575 9.346 28.075 1.00 83.44 146 LYS A CA 1
ATOM 1252 C C . LYS A 1 146 ? -14.839 9.647 27.285 1.00 83.44 146 LYS A C 1
ATOM 1254 O O . LYS A 1 146 ? -15.880 9.884 27.887 1.00 83.44 146 LYS A O 1
ATOM 1259 N N . PHE A 1 147 ? -14.721 9.680 25.964 1.00 83.50 147 PHE A N 1
ATOM 1260 C CA . PHE A 1 147 ? -15.812 10.063 25.076 1.00 83.50 147 PHE A CA 1
ATOM 1261 C C . PHE A 1 147 ? -16.317 8.912 24.215 1.00 83.50 147 PHE A C 1
ATOM 1263 O O . PHE A 1 147 ? -17.186 9.150 23.381 1.00 83.50 147 PHE A O 1
ATOM 1270 N N . ASP A 1 148 ? -15.782 7.704 24.415 1.00 81.12 148 ASP A N 1
ATOM 1271 C CA . ASP A 1 148 ? -16.141 6.522 23.635 1.00 81.12 148 ASP A CA 1
ATOM 1272 C C . ASP A 1 148 ? -16.027 6.788 22.121 1.00 81.12 148 ASP A C 1
ATOM 1274 O O . ASP A 1 148 ? -16.975 6.700 21.338 1.00 81.12 148 ASP A O 1
ATOM 1278 N N . ILE A 1 149 ? -14.833 7.234 21.717 1.00 85.69 149 ILE A N 1
ATOM 1279 C CA . ILE A 1 149 ? -14.530 7.639 20.342 1.00 85.69 149 ILE A CA 1
ATOM 1280 C C . ILE A 1 149 ? -13.501 6.678 19.763 1.00 85.69 149 ILE A C 1
ATOM 1282 O O . ILE A 1 149 ? -12.396 6.538 20.294 1.00 85.69 149 ILE A O 1
ATOM 1286 N N . GLY A 1 150 ? -13.837 6.076 18.623 1.00 83.88 150 GLY A N 1
ATOM 1287 C CA . GLY A 1 150 ? -12.893 5.289 17.842 1.00 83.88 150 GLY A CA 1
ATOM 1288 C C . GLY A 1 150 ? -11.873 6.210 17.187 1.00 83.88 150 GLY A C 1
ATOM 1289 O O . GLY A 1 150 ? -12.233 7.263 16.669 1.00 83.88 150 GLY A O 1
ATOM 1290 N N . MET A 1 151 ? -10.591 5.860 17.191 1.00 84.12 151 MET A N 1
ATOM 1291 C CA . MET A 1 151 ? -9.560 6.743 16.639 1.00 84.12 151 MET A CA 1
ATOM 1292 C C . MET A 1 151 ? -8.747 6.056 15.557 1.00 84.12 151 MET A C 1
ATOM 1294 O O . MET A 1 151 ? -8.150 5.013 15.789 1.00 84.12 151 MET A O 1
ATOM 1298 N N . ILE A 1 152 ? -8.651 6.686 14.390 1.00 82.75 152 ILE A N 1
ATOM 1299 C CA . ILE A 1 152 ? -7.771 6.251 13.305 1.00 82.75 152 ILE A CA 1
ATOM 1300 C C . ILE A 1 152 ? -6.537 7.137 13.310 1.00 82.75 152 ILE A C 1
ATOM 1302 O O . ILE A 1 152 ? -6.624 8.333 13.037 1.00 82.75 152 ILE A O 1
ATOM 1306 N N . ASN A 1 153 ? -5.370 6.552 13.572 1.00 77.06 153 ASN A N 1
ATOM 1307 C CA . ASN A 1 153 ? -4.105 7.204 13.276 1.00 77.06 153 ASN A CA 1
ATOM 1308 C C . ASN A 1 153 ? -3.609 6.737 11.910 1.00 77.06 153 ASN A C 1
ATOM 1310 O O . ASN A 1 153 ? -3.277 5.566 11.750 1.00 77.06 153 ASN A O 1
ATOM 1314 N N . ALA A 1 154 ? -3.535 7.633 10.931 1.00 67.31 154 ALA A N 1
ATOM 1315 C CA . ALA A 1 154 ? -3.085 7.301 9.584 1.00 67.31 154 ALA A CA 1
ATOM 1316 C C . ALA A 1 154 ? -1.845 8.119 9.233 1.00 67.31 154 ALA A C 1
ATOM 1318 O O . ALA A 1 154 ? -1.934 9.319 9.014 1.00 67.31 154 ALA A O 1
ATOM 1319 N N . ARG A 1 155 ? -0.678 7.478 9.122 1.00 62.47 155 ARG A N 1
ATOM 1320 C CA . ARG A 1 155 ? 0.520 8.151 8.605 1.00 62.47 155 ARG A CA 1
ATOM 1321 C C . ARG A 1 155 ? 0.413 8.279 7.080 1.00 62.47 155 ARG A C 1
ATOM 1323 O O . ARG A 1 155 ? 0.727 7.325 6.381 1.00 62.47 155 ARG A O 1
ATOM 1330 N N . GLY A 1 156 ? -0.019 9.427 6.562 1.00 58.50 156 GLY A N 1
ATOM 1331 C CA . GLY A 1 156 ? -0.008 9.707 5.117 1.00 58.50 156 GLY A CA 1
ATOM 1332 C C . GLY A 1 156 ? -1.120 9.014 4.310 1.00 58.50 156 GLY A C 1
ATOM 1333 O O . GLY A 1 156 ? -2.297 9.142 4.634 1.00 58.50 156 GLY A O 1
ATOM 1334 N N . TYR A 1 157 ? -0.764 8.299 3.230 1.00 46.88 157 TYR A N 1
ATOM 1335 C CA . TYR A 1 157 ? -1.654 7.850 2.125 1.00 46.88 157 TYR A CA 1
ATOM 1336 C C . TYR A 1 157 ? -2.720 6.782 2.495 1.00 46.88 157 TYR A C 1
ATOM 1338 O O . TYR A 1 157 ? -3.356 6.199 1.611 1.00 46.88 157 TYR A O 1
ATOM 1346 N N . ASN A 1 158 ? -2.923 6.523 3.788 1.00 52.19 158 ASN A N 1
ATOM 1347 C CA . ASN A 1 158 ? -3.742 5.451 4.370 1.00 52.19 158 ASN A CA 1
ATOM 1348 C C . ASN A 1 158 ? -5.244 5.746 4.476 1.00 52.19 158 ASN A C 1
ATOM 1350 O O . ASN A 1 158 ? -5.980 5.001 5.118 1.00 52.19 158 ASN A O 1
ATOM 1354 N N . VAL A 1 159 ? -5.720 6.791 3.805 1.00 53.66 159 VAL A N 1
ATOM 1355 C CA . VAL A 1 159 ? -7.141 7.165 3.788 1.00 53.66 159 VAL A CA 1
ATOM 1356 C C . VAL A 1 159 ? -8.023 6.047 3.210 1.00 53.66 159 VAL A C 1
ATOM 1358 O O . VAL A 1 159 ? -9.178 5.947 3.586 1.00 53.66 159 VAL A O 1
ATOM 1361 N N . ILE A 1 160 ? -7.488 5.180 2.340 1.00 53.31 160 ILE A N 1
ATOM 1362 C CA . ILE A 1 160 ? -8.268 4.102 1.704 1.00 53.31 160 ILE A CA 1
ATOM 1363 C C . ILE A 1 160 ? -8.551 2.959 2.689 1.00 53.31 160 ILE A C 1
ATOM 1365 O O . ILE A 1 160 ? -9.703 2.631 2.893 1.00 53.31 160 ILE A O 1
ATOM 1369 N N . ALA A 1 161 ? -7.536 2.418 3.372 1.00 51.81 161 ALA A N 1
ATOM 1370 C CA . ALA A 1 161 ? -7.741 1.308 4.313 1.00 51.81 161 ALA A CA 1
ATOM 1371 C C . ALA A 1 161 ? -8.553 1.719 5.554 1.00 51.81 161 ALA A C 1
ATOM 1373 O O . ALA A 1 161 ? -9.291 0.914 6.104 1.00 51.81 161 ALA A O 1
ATOM 1374 N N . GLY A 1 162 ? -8.427 2.979 5.988 1.00 55.47 162 GLY A N 1
ATOM 1375 C CA . GLY A 1 162 ? -9.287 3.527 7.038 1.00 55.47 162 GLY A CA 1
ATOM 1376 C C . GLY A 1 162 ? -10.729 3.763 6.579 1.00 55.47 162 GLY A C 1
ATOM 1377 O O . GLY A 1 162 ? -11.621 3.725 7.414 1.00 55.47 162 GLY A O 1
ATOM 1378 N N . ARG A 1 163 ? -10.962 3.992 5.278 1.00 58.50 163 ARG A N 1
ATOM 1379 C CA . ARG A 1 163 ? -12.309 4.075 4.693 1.00 58.50 163 ARG A CA 1
ATOM 1380 C C . A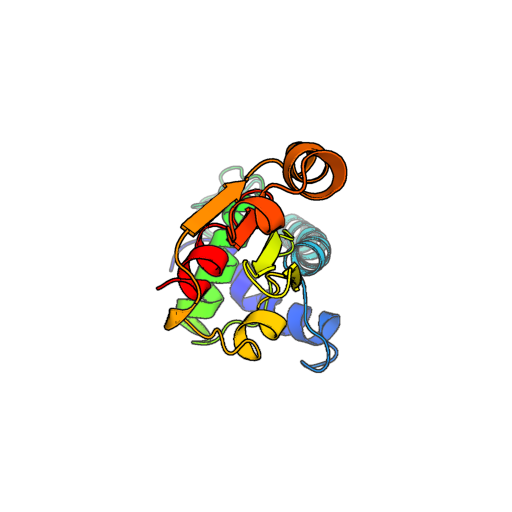RG A 1 163 ? -12.930 2.700 4.502 1.00 58.50 163 ARG A C 1
ATOM 1382 O O . ARG A 1 163 ? -14.052 2.534 4.937 1.00 58.50 163 ARG A O 1
ATOM 1389 N N . ASP A 1 164 ? -12.181 1.727 3.983 1.00 59.03 164 ASP A N 1
ATOM 1390 C CA . ASP A 1 164 ? -12.634 0.332 3.826 1.00 59.03 164 ASP A CA 1
ATOM 1391 C C . ASP A 1 164 ? -13.004 -0.330 5.176 1.00 59.03 164 ASP A C 1
ATOM 1393 O O . ASP A 1 164 ? -13.646 -1.370 5.203 1.00 59.03 164 ASP A O 1
ATOM 1397 N N . LEU A 1 165 ? -12.558 0.234 6.308 1.00 58.25 165 LEU A N 1
ATOM 1398 C 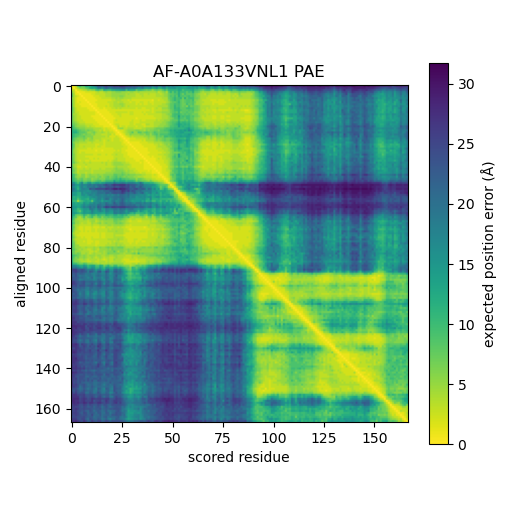CA . LEU A 1 165 ? -12.946 -0.205 7.656 1.00 58.25 165 LEU A CA 1
ATOM 1399 C C . LEU A 1 165 ? -14.328 0.327 8.085 1.00 58.25 165 LEU A C 1
ATOM 1401 O O . LEU A 1 165 ? -14.933 -0.212 9.006 1.00 58.25 165 LEU A O 1
ATOM 1405 N N . ILE A 1 166 ? -14.762 1.441 7.491 1.00 56.19 166 ILE A N 1
ATOM 1406 C CA . ILE A 1 166 ? -15.948 2.213 7.887 1.00 56.19 166 ILE A CA 1
ATOM 1407 C C . ILE A 1 166 ? -17.086 2.047 6.866 1.00 56.19 166 ILE A C 1
ATOM 1409 O O . ILE A 1 166 ? -18.247 2.029 7.268 1.00 56.19 166 ILE A O 1
ATOM 1413 N N . GLU A 1 167 ? -16.755 1.994 5.571 1.00 49.97 167 GLU A N 1
ATOM 1414 C CA . GLU A 1 167 ? -17.671 1.825 4.426 1.00 49.97 167 GLU A CA 1
ATOM 1415 C C . GLU A 1 167 ? -17.829 0.351 4.037 1.00 49.97 167 GLU A C 1
ATOM 1417 O O . GLU A 1 167 ? -18.983 -0.047 3.755 1.00 49.97 167 GLU A O 1
#

Radius of gyration: 19.99 Å; Cα contacts (8 Å, |Δi|>4): 218; chains: 1; bounding box: 46×32×57 Å

Organism: NCBI:txid1698285

Solvent-accessible surface area (backbone atoms only — not comparable to full-atom values): 9713 Å² total; per-residue (Å²): 131,86,18,47,67,60,53,50,43,64,70,44,44,64,60,52,45,34,65,73,10,67,71,69,75,43,87,37,39,40,60,59,52,46,64,59,48,52,57,54,51,49,54,54,37,58,76,71,72,62,54,48,27,96,76,23,42,98,86,56,90,39,68,43,73,94,45,68,70,61,48,54,50,51,51,54,47,45,26,59,76,74,64,72,48,87,73,67,41,78,67,61,70,27,35,36,29,42,24,85,80,60,47,75,42,54,60,44,73,69,53,50,75,71,54,82,76,67,67,92,73,66,82,41,77,46,81,36,56,56,72,81,53,47,49,56,43,47,72,72,60,35,44,32,68,77,66,46,24,22,34,37,38,26,45,70,92,40,62,58,66,62,40,68,74,75,109

Nearest PDB structures (foldseek):
  5tvw-assembly1_A  TM=3.483E-01  e=4.162E+00  Danio rerio
  8oxu-assembly1_A  TM=3.267E-01  e=6.947E+00  Saccharomyces cerevisiae

Sequence (167 aa):
PKGFIKEWLRDSFMKVYNEVSENGRLTVPMQQFWYVMRPDFKETKERYGYKWSCNSSWDDKKPLTLKRDTFHKYVRNYEKEELGKRLIYSSERGFFIEPHSNRKVDLETESINRYDPDLEQINNLLFVEKSGFFKLIHEDAELTKKFDIGMINARGYNVIAGRDLIE

Foldseek 3Di:
DFFPLLVLCVVCVQVLLCVQCVHVVRAAALVNSCVVVVVVVVVVCVVLPAQDPGRHGSPRGDHHDPDSVSNVVSLVCCCVVPVVHDRYWYPWWKWKQQLAVRDTQILTPVSLVVDDDPLVQADAEAEAQDPVCCCVCCVVVVVSHVVSYMYMHTPPPCPVSVVVSND

Secondary structure (DSSP, 8-state):
---HHHHHHHHHHHHHHHHHTTTTTS-EEHHHHHHHHHHHHHHHHHHHT----TT--TTS-------HHHHHHHHHHHIIIIISS--EE-----EEE-TTT--EEE--HHHHHT----GGG---EEEE--THHHIIIIIIS-HHHHTT-EEEE--SSTHHHHHTTT-

Mean predicted aligned error: 13.62 Å

pLDDT: mean 72.33, std 12.12, range [39.84, 89.81]